Protein AF-A0A6N9UED8-F1 (afdb_monomer_lite)

Organism: Streptomyces halstedii (NCBI:txid1944)

Foldseek 3Di:
DDDPPDCVVVLVVVVVVCVVVVQDAWEDDDALAPLDTHRPVVVVVQLVVLLPVLQKAWDDKDKAADPPPPLPHRPDPHRPRYDGGHDIDIDIDIDHDPVADPVSSVVSSVVSRD

Radius of gyration: 18.41 Å; chains: 1; bounding box: 36×23×70 Å

pLDDT: mean 78.06, std 15.05, range [34.78, 94.38]

Secondary structure (DSSP, 8-state):
------THHHHHHHHHHHHHTT--SEEEESSTTT-EEEEHHHHHHHHHHHHHTTT-EEEEEEEEE-TT---PPPSSPPPTTBPPSS-EEEEEEEE--TTS-HHHHHHHHHHHH-

Sequence (114 aa):
MTTADGPHRADGWTTAVRQKLGLGRLLPLGGPGDGAWIAERAAAAVLRQAAVETGAVLGRLRIARTGEDDARTPVVPGPPSALPPGPLRIEAGFASTARHPLPATAHALRVALL

Structure (mmCIF, N/CA/C/O backbone):
data_AF-A0A6N9UED8-F1
#
_entry.id   AF-A0A6N9UED8-F1
#
loop_
_atom_site.group_PDB
_atom_site.id
_atom_site.type_symbol
_atom_site.label_atom_id
_atom_site.label_alt_id
_atom_site.label_comp_id
_atom_site.label_asym_id
_atom_site.label_entity_id
_atom_site.label_seq_id
_atom_site.pdbx_PDB_ins_code
_atom_site.Cartn_x
_atom_site.Cartn_y
_atom_site.Cartn_z
_atom_site.occupancy
_atom_site.B_iso_or_equiv
_atom_site.auth_seq_id
_atom_site.auth_comp_id
_atom_site.auth_asym_id
_atom_site.auth_atom_id
_atom_site.pdbx_PDB_model_num
ATOM 1 N N . MET A 1 1 ? 8.514 11.576 -48.694 1.00 34.78 1 MET A N 1
ATOM 2 C CA . MET A 1 1 ? 9.164 10.273 -48.418 1.00 34.78 1 MET A CA 1
ATOM 3 C C . MET A 1 1 ? 10.453 10.592 -47.674 1.00 34.78 1 MET A C 1
ATOM 5 O O . MET A 1 1 ? 11.202 11.391 -48.203 1.00 34.78 1 MET A O 1
ATOM 9 N N . THR A 1 2 ? 10.745 10.178 -46.443 1.00 42.47 2 THR A N 1
ATOM 10 C CA . THR A 1 2 ? 10.214 9.114 -45.584 1.00 42.47 2 THR A CA 1
ATOM 11 C C . THR A 1 2 ? 10.412 9.530 -44.117 1.00 42.47 2 THR A C 1
ATOM 13 O O . THR A 1 2 ? 11.297 10.310 -43.783 1.00 42.47 2 THR A O 1
ATOM 16 N N . THR A 1 3 ? 9.502 9.034 -43.292 1.00 48.03 3 THR A N 1
ATOM 17 C CA . THR A 1 3 ? 9.300 9.134 -41.842 1.00 48.03 3 THR A CA 1
ATOM 18 C C . THR A 1 3 ? 10.554 9.183 -40.959 1.00 48.03 3 THR A C 1
ATOM 20 O O . THR A 1 3 ? 11.250 8.184 -40.804 1.00 48.03 3 THR A O 1
ATOM 23 N N . ALA A 1 4 ? 10.730 10.302 -40.251 1.00 44.94 4 ALA A N 1
ATOM 24 C CA . ALA A 1 4 ? 11.404 10.347 -38.952 1.00 44.94 4 ALA A CA 1
ATOM 25 C C . ALA A 1 4 ? 10.337 10.307 -37.839 1.00 44.94 4 ALA A C 1
ATOM 27 O O . ALA A 1 4 ? 10.182 11.245 -37.063 1.00 44.94 4 ALA A O 1
ATOM 28 N N . ASP A 1 5 ? 9.526 9.247 -37.827 1.00 46.69 5 ASP A N 1
ATOM 29 C CA . ASP A 1 5 ? 8.556 8.976 -36.759 1.00 46.69 5 ASP A CA 1
ATOM 30 C C . ASP A 1 5 ? 9.181 7.939 -35.816 1.00 46.69 5 ASP A C 1
ATOM 32 O O . ASP A 1 5 ? 8.928 6.741 -35.895 1.00 46.69 5 ASP A O 1
ATOM 36 N N . GLY A 1 6 ? 10.174 8.402 -35.054 1.00 48.28 6 GLY A N 1
ATOM 37 C CA . GLY A 1 6 ? 11.016 7.573 -34.194 1.00 48.28 6 GLY A CA 1
ATOM 38 C C . GLY A 1 6 ? 10.457 7.392 -32.774 1.00 48.28 6 GLY A C 1
ATOM 39 O O . GLY A 1 6 ? 9.599 8.170 -32.343 1.00 48.28 6 GLY A O 1
ATOM 40 N N . PRO A 1 7 ? 10.992 6.414 -32.012 1.00 52.56 7 PRO A N 1
ATOM 41 C CA . PRO A 1 7 ? 10.513 5.960 -30.692 1.00 52.56 7 PRO A CA 1
ATOM 42 C C . PRO A 1 7 ? 10.256 7.080 -29.669 1.00 52.56 7 PRO A C 1
ATOM 44 O O . PRO A 1 7 ? 9.383 6.957 -28.817 1.00 52.56 7 PRO A O 1
ATOM 47 N N . HIS A 1 8 ? 10.910 8.231 -29.821 1.00 53.53 8 HIS A N 1
ATOM 48 C CA . HIS A 1 8 ? 10.754 9.404 -28.961 1.00 53.53 8 HIS A CA 1
ATOM 49 C C . HIS A 1 8 ? 9.337 10.001 -28.938 1.00 53.53 8 HIS A C 1
ATOM 51 O O . HIS A 1 8 ? 8.932 10.567 -27.920 1.00 53.53 8 HIS A O 1
ATOM 57 N N . ARG A 1 9 ? 8.544 9.862 -30.013 1.00 55.88 9 ARG A N 1
ATOM 58 C CA . ARG A 1 9 ? 7.136 10.303 -30.007 1.00 55.88 9 ARG A CA 1
ATOM 59 C C . ARG A 1 9 ? 6.256 9.338 -29.203 1.00 55.88 9 ARG A C 1
ATOM 61 O O . ARG A 1 9 ? 5.379 9.792 -28.467 1.00 55.88 9 ARG A O 1
ATOM 68 N N . ALA A 1 10 ? 6.525 8.034 -29.287 1.00 59.03 10 ALA A N 1
ATOM 69 C CA . ALA A 1 10 ? 5.851 7.020 -28.478 1.00 59.03 10 ALA A CA 1
ATOM 70 C C . ALA A 1 10 ? 6.211 7.166 -26.988 1.00 59.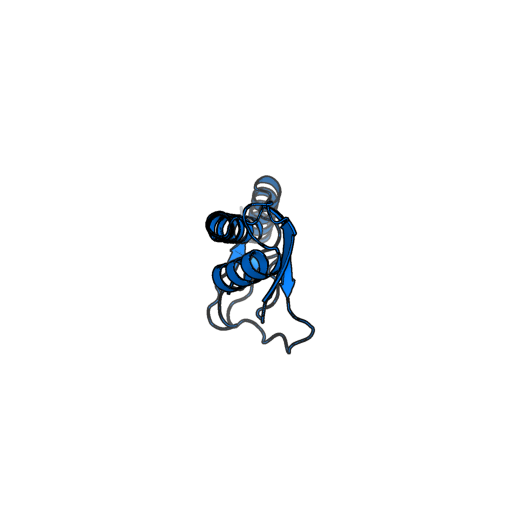03 10 ALA A C 1
ATOM 72 O O . ALA A 1 10 ? 5.319 7.157 -26.140 1.00 59.03 10 ALA A O 1
ATOM 73 N N . ASP A 1 11 ? 7.481 7.413 -26.663 1.00 59.81 11 ASP A N 1
ATOM 74 C CA . ASP A 1 11 ? 7.942 7.651 -25.289 1.00 59.81 11 ASP A CA 1
ATOM 75 C C . ASP A 1 11 ? 7.318 8.924 -24.687 1.00 59.81 11 ASP A C 1
ATOM 77 O O . ASP A 1 11 ? 6.829 8.923 -23.550 1.00 59.81 11 ASP A O 1
ATOM 81 N N . GLY A 1 12 ? 7.252 10.004 -25.475 1.00 59.41 12 GLY A N 1
ATOM 82 C CA . GLY A 1 12 ? 6.601 11.259 -25.093 1.00 59.41 12 GLY A CA 1
ATOM 83 C C . GLY A 1 12 ? 5.090 11.114 -24.883 1.00 59.41 12 GLY A C 1
ATOM 84 O O . GLY A 1 12 ? 4.551 11.613 -23.894 1.00 59.41 12 GLY A O 1
ATOM 85 N N . TRP A 1 13 ? 4.406 10.364 -25.752 1.00 51.78 13 TRP A N 1
ATOM 86 C CA . TRP A 1 13 ? 2.980 10.050 -25.614 1.00 51.78 13 TRP A CA 1
ATOM 87 C C . TRP A 1 13 ? 2.693 9.201 -24.371 1.00 51.78 13 TRP A C 1
ATOM 89 O O . TRP A 1 13 ? 1.808 9.529 -23.580 1.00 51.78 13 TRP A O 1
ATOM 99 N N . THR A 1 14 ? 3.482 8.152 -24.138 1.00 61.38 14 THR A N 1
ATOM 100 C CA . THR A 1 14 ? 3.336 7.270 -22.969 1.00 61.38 14 THR A CA 1
ATOM 101 C C . THR A 1 14 ? 3.596 8.027 -21.663 1.00 61.38 14 THR A C 1
ATOM 103 O O . THR A 1 14 ? 2.939 7.779 -20.649 1.00 61.38 14 THR A O 1
ATOM 106 N N . THR A 1 15 ? 4.512 8.999 -21.684 1.00 62.25 15 THR A N 1
ATOM 107 C CA . THR A 1 15 ? 4.767 9.907 -20.557 1.00 62.25 15 THR A CA 1
ATOM 108 C C . THR A 1 15 ? 3.590 10.856 -20.324 1.00 62.25 15 THR A C 1
ATOM 110 O O . THR A 1 15 ? 3.125 10.987 -19.192 1.00 62.25 15 THR A O 1
ATOM 113 N N . ALA A 1 16 ? 3.043 11.465 -21.379 1.00 59.59 16 ALA A N 1
ATOM 114 C CA . ALA A 1 16 ? 1.911 12.387 -21.282 1.00 59.59 16 ALA A CA 1
ATOM 115 C C . ALA A 1 16 ? 0.617 11.694 -20.818 1.00 59.59 16 ALA A C 1
ATOM 117 O O . ALA A 1 16 ? -0.088 12.213 -19.953 1.00 59.59 16 ALA A O 1
ATOM 118 N N . VAL A 1 17 ? 0.319 10.494 -21.327 1.00 63.44 17 VAL A N 1
ATOM 119 C CA . VAL A 1 17 ? -0.824 9.681 -20.876 1.00 63.44 17 VAL A CA 1
ATOM 120 C C . VAL A 1 17 ? -0.658 9.290 -19.405 1.00 63.44 17 VAL A C 1
ATOM 122 O O . VAL A 1 17 ? -1.603 9.394 -18.630 1.00 63.44 17 VAL A O 1
ATOM 125 N N . ARG A 1 18 ? 0.552 8.933 -18.970 1.00 62.34 18 ARG A N 1
ATOM 126 C CA . ARG A 1 18 ? 0.856 8.596 -17.569 1.00 62.34 18 ARG A CA 1
ATOM 127 C C . ARG A 1 18 ? 0.718 9.782 -16.618 1.00 62.34 18 ARG A C 1
ATOM 129 O O . ARG A 1 18 ? 0.191 9.611 -15.518 1.00 62.34 18 ARG A O 1
ATOM 136 N N . GLN A 1 19 ? 1.146 10.970 -17.050 1.00 61.28 19 GLN A N 1
ATOM 137 C CA . GLN A 1 19 ? 0.915 12.215 -16.316 1.00 61.28 19 GLN A CA 1
ATOM 138 C C . GLN A 1 19 ? -0.585 12.517 -16.213 1.00 61.28 19 GLN A C 1
ATOM 140 O O . GLN A 1 19 ? -1.064 12.822 -15.125 1.00 61.28 19 GLN A O 1
ATOM 145 N N . LYS A 1 20 ? -1.347 12.338 -17.303 1.00 58.72 20 LYS A N 1
ATOM 146 C CA . LYS A 1 20 ? -2.809 12.517 -17.304 1.00 58.72 20 LYS A CA 1
ATOM 147 C C . LYS A 1 20 ? -3.559 11.485 -16.455 1.00 58.72 20 LYS A C 1
ATOM 149 O O . LYS A 1 20 ? -4.585 11.819 -15.876 1.00 58.72 20 LYS A O 1
ATOM 154 N N . LEU A 1 21 ? -3.047 10.260 -16.347 1.00 64.62 21 LEU A N 1
ATOM 155 C CA . LEU A 1 21 ? -3.611 9.200 -15.501 1.00 64.62 21 LEU A CA 1
ATOM 156 C C . LEU A 1 21 ? -3.198 9.322 -14.020 1.00 64.62 21 LEU A C 1
ATOM 158 O O . LEU A 1 21 ? -3.720 8.591 -13.177 1.00 64.62 21 LEU A O 1
ATOM 162 N N . GLY A 1 22 ? -2.257 10.216 -13.689 1.00 68.12 22 GLY A N 1
ATOM 163 C CA . GLY A 1 22 ? -1.792 10.439 -12.317 1.00 68.12 22 GLY A CA 1
ATOM 164 C C . GLY A 1 22 ? -1.149 9.204 -11.675 1.00 68.12 22 GLY A C 1
ATOM 165 O O . GLY A 1 22 ? -1.233 9.035 -10.461 1.00 68.12 22 GLY A O 1
ATOM 166 N N . LEU A 1 23 ? -0.545 8.316 -12.474 1.00 69.31 23 LEU A N 1
ATOM 167 C CA . LEU A 1 23 ? -0.066 6.997 -12.024 1.00 69.31 23 LEU A CA 1
ATOM 168 C C . LEU A 1 23 ? 1.096 7.067 -11.016 1.00 69.31 23 LEU A C 1
ATOM 170 O O . LEU A 1 23 ? 1.327 6.104 -10.283 1.00 69.31 23 LEU A O 1
ATOM 174 N N . GLY A 1 24 ? 1.784 8.210 -10.944 1.00 79.81 24 GLY A N 1
ATOM 175 C CA . GLY A 1 24 ? 2.954 8.409 -10.091 1.00 79.81 24 GLY A CA 1
ATOM 176 C C . GLY A 1 24 ? 4.193 7.689 -10.627 1.00 79.81 24 GLY A C 1
ATOM 177 O O . GLY A 1 24 ? 4.310 7.436 -11.829 1.00 79.81 24 GLY A O 1
ATOM 178 N N . ARG A 1 25 ? 5.132 7.371 -9.728 1.00 84.75 25 ARG A N 1
ATOM 179 C CA . ARG A 1 25 ? 6.313 6.549 -10.043 1.00 84.75 25 ARG A CA 1
ATOM 180 C C . ARG A 1 25 ? 5.921 5.091 -10.270 1.00 84.75 25 ARG A C 1
ATOM 182 O O . ARG A 1 25 ? 4.903 4.627 -9.757 1.00 84.75 25 ARG A O 1
ATOM 189 N N . LEU A 1 26 ? 6.756 4.363 -11.004 1.00 86.88 26 LEU A N 1
ATOM 190 C CA . LEU A 1 26 ? 6.626 2.915 -11.125 1.00 86.88 26 LEU A CA 1
ATOM 191 C C . LEU A 1 26 ? 7.512 2.228 -10.085 1.00 86.88 26 LEU A C 1
ATOM 193 O O . LEU A 1 26 ? 8.687 2.566 -9.941 1.00 86.88 26 LEU A O 1
ATOM 197 N N . LEU A 1 27 ? 6.932 1.279 -9.359 1.00 87.69 27 LEU A N 1
ATOM 198 C CA . LEU A 1 27 ? 7.588 0.498 -8.319 1.00 87.69 27 LEU A CA 1
ATOM 199 C C . LEU A 1 27 ? 7.943 -0.883 -8.881 1.00 87.69 27 LEU A C 1
ATOM 201 O O . LEU A 1 27 ? 7.072 -1.493 -9.507 1.00 87.69 27 LEU A O 1
ATOM 205 N N . PRO A 1 28 ? 9.176 -1.375 -8.685 1.00 86.38 28 PRO A N 1
ATOM 206 C CA . PRO A 1 28 ? 9.545 -2.727 -9.085 1.00 86.38 28 PRO A CA 1
ATOM 207 C C . PRO A 1 28 ? 8.727 -3.750 -8.288 1.00 86.38 28 PRO A C 1
ATOM 209 O O . PRO A 1 28 ? 8.517 -3.588 -7.085 1.00 86.38 28 PRO A O 1
ATOM 212 N N . LEU A 1 29 ? 8.262 -4.792 -8.968 1.00 83.62 29 LEU A N 1
ATOM 213 C CA . LEU A 1 29 ? 7.660 -5.967 -8.354 1.00 83.62 29 LEU A CA 1
ATOM 214 C C . LEU A 1 29 ? 8.643 -7.128 -8.463 1.00 83.62 29 LEU A C 1
ATOM 216 O O . LEU A 1 29 ? 9.090 -7.450 -9.561 1.00 83.62 29 LEU A O 1
ATOM 220 N N . GLY A 1 30 ? 8.948 -7.753 -7.327 1.00 76.62 30 GLY A N 1
ATOM 221 C CA . GLY A 1 30 ? 9.897 -8.860 -7.274 1.00 76.62 30 GLY A CA 1
ATOM 222 C C . GLY A 1 30 ? 11.357 -8.412 -7.368 1.00 76.62 30 GLY A C 1
ATOM 223 O O . GLY A 1 30 ? 11.722 -7.300 -6.974 1.00 76.62 30 GLY A O 1
ATOM 224 N N . GLY A 1 31 ? 12.209 -9.320 -7.831 1.00 72.56 31 GLY A N 1
ATOM 225 C CA . GLY A 1 31 ? 13.642 -9.109 -7.977 1.00 72.56 31 GLY A CA 1
ATOM 226 C C . GLY A 1 31 ? 14.038 -8.437 -9.301 1.00 72.56 31 GLY A C 1
ATOM 227 O O . GLY A 1 31 ? 13.226 -8.274 -10.211 1.00 72.56 31 GLY A O 1
ATOM 228 N N . PRO A 1 32 ? 15.329 -8.092 -9.470 1.00 70.31 32 PRO A N 1
ATOM 229 C CA . PRO A 1 32 ? 15.850 -7.440 -10.681 1.00 70.31 32 PRO A CA 1
ATOM 230 C C . PRO A 1 32 ? 15.651 -8.227 -11.991 1.00 70.31 32 PRO A C 1
ATOM 232 O O . PRO A 1 32 ? 15.753 -7.643 -13.072 1.00 70.31 32 PRO A O 1
ATOM 235 N N . GLY A 1 33 ? 15.417 -9.542 -11.902 1.00 71.50 33 GLY A N 1
ATOM 236 C CA . GLY A 1 33 ? 15.189 -10.429 -13.047 1.00 71.50 33 GLY A CA 1
ATOM 237 C C . GLY A 1 33 ? 13.730 -10.522 -13.501 1.00 71.50 33 GLY A C 1
ATOM 238 O O . GLY A 1 33 ? 13.491 -10.951 -14.624 1.00 71.50 33 GLY A O 1
ATOM 239 N N . ASP A 1 34 ? 12.771 -10.094 -12.673 1.00 79.25 34 ASP A N 1
ATOM 240 C CA . ASP A 1 34 ? 11.341 -10.284 -12.954 1.00 79.25 34 ASP A CA 1
ATOM 241 C C . ASP A 1 34 ? 10.797 -9.264 -13.963 1.00 79.25 34 ASP A C 1
ATOM 243 O O . ASP A 1 34 ? 9.787 -9.513 -14.616 1.00 79.25 34 ASP A O 1
ATOM 247 N N . GLY A 1 35 ? 11.462 -8.109 -14.111 1.00 79.25 35 GLY A N 1
ATOM 248 C CA . GLY A 1 35 ? 11.100 -7.101 -15.114 1.00 79.25 35 GLY A CA 1
ATOM 249 C C . GLY A 1 35 ? 9.648 -6.618 -15.007 1.00 79.25 35 GLY A C 1
ATOM 250 O O . GLY A 1 35 ? 9.033 -6.289 -16.020 1.00 79.25 35 GLY A O 1
ATOM 251 N N . ALA A 1 36 ? 9.084 -6.613 -13.796 1.00 85.06 36 ALA A N 1
ATOM 252 C CA . ALA A 1 36 ? 7.702 -6.238 -13.535 1.00 85.06 36 ALA A CA 1
ATOM 253 C C . ALA A 1 36 ? 7.627 -4.929 -12.740 1.00 85.06 36 ALA A C 1
ATOM 255 O O . ALA A 1 36 ? 8.407 -4.692 -11.816 1.00 85.06 36 ALA A O 1
ATOM 256 N N . TRP A 1 37 ? 6.650 -4.081 -13.076 1.00 86.44 37 TRP A N 1
ATOM 257 C CA . TRP A 1 37 ? 6.409 -2.816 -12.384 1.00 86.44 37 TRP A CA 1
ATOM 258 C C . TRP A 1 37 ? 4.926 -2.580 -12.126 1.00 86.44 37 TRP A C 1
ATOM 260 O O . TRP A 1 37 ? 4.080 -2.862 -12.972 1.00 86.44 37 TRP A O 1
ATOM 270 N N . ILE A 1 38 ? 4.624 -1.970 -10.983 1.00 88.25 38 ILE A N 1
ATOM 271 C CA . ILE A 1 38 ? 3.292 -1.479 -10.631 1.00 88.25 38 ILE A CA 1
ATOM 272 C C . ILE A 1 38 ? 3.310 0.042 -10.494 1.00 88.25 38 ILE A C 1
ATOM 274 O O . ILE A 1 38 ? 4.268 0.631 -9.994 1.00 88.25 38 ILE A O 1
ATOM 278 N N . ALA A 1 39 ? 2.235 0.705 -10.921 1.00 89.56 39 ALA A N 1
ATOM 279 C CA . ALA A 1 39 ? 2.051 2.121 -10.626 1.00 89.56 39 ALA A CA 1
ATOM 280 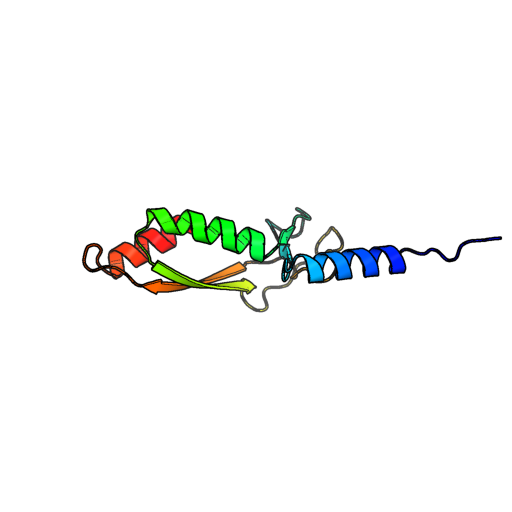C C . ALA A 1 39 ? 1.927 2.334 -9.116 1.00 89.56 39 ALA A C 1
ATOM 282 O O . ALA A 1 39 ? 1.135 1.651 -8.466 1.00 89.56 39 ALA A O 1
ATOM 283 N N . GLU A 1 40 ? 2.640 3.314 -8.557 1.00 88.81 40 GLU A N 1
ATOM 284 C CA . GLU A 1 40 ? 2.551 3.636 -7.129 1.00 88.81 40 GLU A CA 1
ATOM 285 C C . GLU A 1 40 ? 1.098 3.841 -6.694 1.00 88.81 40 GLU A C 1
ATOM 287 O O . GLU A 1 40 ? 0.691 3.361 -5.639 1.00 88.81 40 GLU A O 1
ATOM 292 N N . ARG A 1 41 ? 0.285 4.500 -7.525 1.00 88.19 41 ARG A N 1
ATOM 293 C CA . ARG A 1 41 ? -1.134 4.718 -7.228 1.00 88.19 41 ARG A CA 1
ATOM 294 C C . ARG A 1 41 ? -1.933 3.412 -7.150 1.00 88.19 41 ARG A C 1
ATOM 296 O O . ARG A 1 41 ? -2.823 3.303 -6.311 1.00 88.19 41 ARG A O 1
ATOM 303 N N . ALA A 1 42 ? -1.612 2.431 -7.995 1.00 90.81 42 ALA A N 1
ATOM 304 C CA . ALA A 1 42 ? -2.238 1.111 -7.964 1.00 90.81 42 ALA A CA 1
ATOM 305 C C . ALA A 1 42 ? -1.786 0.314 -6.731 1.00 90.81 42 ALA A C 1
ATOM 307 O O . ALA A 1 42 ? -2.627 -0.224 -6.016 1.00 90.81 42 ALA A O 1
ATOM 308 N N . ALA A 1 43 ? -0.488 0.331 -6.411 1.00 91.81 43 ALA A N 1
ATOM 309 C CA . ALA A 1 43 ? 0.031 -0.265 -5.181 1.00 91.81 43 ALA A CA 1
ATOM 310 C C . ALA A 1 43 ? -0.623 0.358 -3.936 1.00 91.81 43 ALA A C 1
ATOM 312 O O . ALA A 1 43 ? -1.109 -0.350 -3.060 1.00 91.81 43 ALA A O 1
ATOM 313 N N . ALA A 1 44 ? -0.728 1.689 -3.887 1.00 91.19 44 ALA A N 1
ATOM 314 C CA . ALA A 1 44 ? -1.380 2.400 -2.795 1.00 91.19 44 ALA A CA 1
ATOM 315 C C . ALA A 1 44 ? -2.864 2.029 -2.646 1.00 91.19 44 ALA A C 1
ATOM 317 O O . ALA A 1 44 ? -3.356 1.981 -1.521 1.00 91.19 44 ALA A O 1
ATOM 318 N N . ALA A 1 45 ? -3.578 1.765 -3.745 1.00 91.75 45 ALA A N 1
ATOM 319 C CA . ALA A 1 45 ? -4.966 1.312 -3.697 1.00 91.75 45 ALA A CA 1
ATOM 320 C C . ALA A 1 45 ? -5.088 -0.092 -3.081 1.00 91.75 45 ALA A C 1
ATOM 322 O O . ALA A 1 45 ? -5.918 -0.292 -2.198 1.00 91.75 45 ALA A O 1
ATOM 323 N N . VAL A 1 46 ? -4.223 -1.030 -3.483 1.00 93.06 46 VAL A N 1
ATOM 324 C CA . VAL A 1 46 ? -4.192 -2.394 -2.924 1.00 93.06 46 VAL A CA 1
ATOM 325 C C . VAL A 1 46 ? -3.848 -2.371 -1.432 1.00 93.06 46 VAL A C 1
ATOM 327 O O . VAL A 1 46 ? -4.569 -2.958 -0.632 1.00 93.06 46 VAL A O 1
ATOM 330 N N . LEU A 1 47 ? -2.810 -1.627 -1.034 1.00 92.50 47 LEU A N 1
ATOM 331 C CA . LEU A 1 47 ? -2.404 -1.508 0.373 1.00 92.50 47 LEU A CA 1
ATOM 332 C C . LEU A 1 47 ? -3.481 -0.839 1.236 1.00 92.50 47 LEU A C 1
ATOM 334 O O . LEU A 1 47 ? -3.717 -1.246 2.372 1.00 92.50 47 LEU A O 1
ATOM 338 N N . ARG A 1 48 ? -4.163 0.183 0.704 1.00 92.44 48 ARG A N 1
ATOM 339 C CA . ARG A 1 48 ? -5.304 0.802 1.391 1.00 92.44 48 ARG A CA 1
ATOM 340 C C . ARG A 1 48 ? -6.431 -0.188 1.603 1.00 92.44 48 ARG A C 1
ATOM 342 O O . ARG A 1 48 ? -7.020 -0.164 2.675 1.00 92.44 48 ARG A O 1
ATOM 349 N N . GLN A 1 49 ? -6.700 -1.040 0.619 1.00 92.44 49 GLN A N 1
ATOM 350 C CA . GLN A 1 49 ? -7.755 -2.029 0.751 1.00 92.44 49 GLN A CA 1
ATOM 351 C C . GLN A 1 49 ? -7.402 -3.120 1.764 1.00 92.44 49 GLN A C 1
ATOM 353 O O . GLN A 1 49 ? -8.233 -3.460 2.597 1.00 92.44 49 GLN A O 1
ATOM 358 N N . ALA A 1 50 ? -6.155 -3.597 1.771 1.00 92.56 50 ALA A N 1
ATOM 359 C CA . ALA A 1 50 ? -5.682 -4.536 2.789 1.00 92.56 50 ALA A CA 1
ATOM 360 C C . ALA A 1 50 ? -5.797 -3.963 4.217 1.00 92.56 50 ALA A C 1
ATOM 362 O O . ALA A 1 50 ? -6.099 -4.684 5.164 1.00 92.56 50 ALA A O 1
ATOM 363 N N . ALA A 1 51 ? -5.611 -2.648 4.377 1.00 91.69 51 ALA A N 1
ATOM 364 C CA . ALA A 1 51 ? -5.717 -1.985 5.672 1.00 91.69 51 ALA A CA 1
ATOM 365 C C . ALA A 1 51 ? -7.156 -1.878 6.216 1.00 91.69 51 ALA A C 1
ATOM 367 O O . ALA A 1 51 ? -7.311 -1.690 7.424 1.00 91.69 51 ALA A O 1
ATOM 368 N N . VAL A 1 52 ? -8.199 -1.994 5.383 1.00 90.69 52 VAL A N 1
ATOM 369 C CA . VAL A 1 52 ? -9.603 -1.821 5.816 1.00 90.69 52 VAL A CA 1
ATOM 370 C C . VAL A 1 52 ? -9.984 -2.826 6.906 1.00 90.69 52 VAL A C 1
ATOM 372 O O . VAL A 1 52 ? -10.556 -2.440 7.925 1.00 90.69 52 VAL A O 1
ATOM 375 N N . GLU A 1 53 ? -9.565 -4.081 6.754 1.00 86.00 53 GLU A N 1
ATOM 376 C CA . GLU A 1 53 ? -9.899 -5.177 7.677 1.00 86.00 53 GLU A CA 1
ATOM 377 C C . GLU A 1 53 ? -9.188 -5.074 9.040 1.00 86.00 53 GLU A C 1
ATOM 379 O O . GLU A 1 53 ? -9.488 -5.808 9.977 1.00 86.00 53 GLU A O 1
ATOM 384 N N . THR A 1 54 ? -8.244 -4.140 9.184 1.00 89.25 54 THR A N 1
ATOM 385 C CA . THR A 1 54 ? -7.442 -3.969 10.409 1.00 89.25 54 THR A CA 1
ATOM 386 C C . THR A 1 54 ? -8.098 -3.039 11.431 1.00 89.25 54 THR A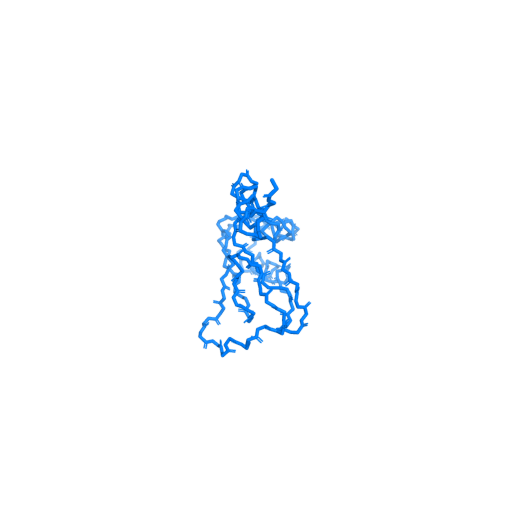 C 1
ATOM 388 O O . THR A 1 54 ? -7.606 -2.903 12.552 1.00 89.25 54 THR A O 1
ATOM 391 N N . GLY A 1 55 ? -9.175 -2.343 11.046 1.00 86.06 55 GLY A N 1
ATOM 392 C CA . GLY A 1 55 ? -9.812 -1.305 11.863 1.00 86.06 55 GLY A CA 1
ATOM 393 C C . GLY A 1 55 ? -8.999 -0.005 11.981 1.00 86.06 55 GLY A C 1
ATOM 394 O O . GLY A 1 55 ? -9.393 0.901 12.724 1.00 86.06 55 GLY A O 1
ATOM 395 N N . ALA A 1 56 ? -7.876 0.104 11.262 1.00 91.62 56 ALA A N 1
ATOM 396 C CA . ALA A 1 56 ? -7.050 1.301 11.200 1.00 91.62 56 ALA A CA 1
ATOM 397 C C . ALA A 1 56 ? -7.644 2.342 10.241 1.00 91.62 56 ALA A C 1
ATOM 399 O O . ALA A 1 56 ? -8.006 2.041 9.104 1.00 91.62 56 ALA A O 1
ATOM 400 N N . VAL A 1 57 ? -7.651 3.610 10.654 1.00 91.12 57 VAL A N 1
ATOM 401 C CA . VAL A 1 57 ? -7.937 4.725 9.743 1.00 91.12 57 VAL A CA 1
ATOM 402 C C . VAL A 1 57 ? -6.627 5.137 9.080 1.00 91.12 57 VAL A C 1
ATOM 404 O O . VAL A 1 57 ? -5.802 5.816 9.695 1.00 91.12 57 VAL A O 1
ATOM 407 N N . LEU A 1 58 ? -6.410 4.693 7.838 1.00 91.62 58 LEU A N 1
ATOM 408 C CA . LEU A 1 58 ? -5.160 4.934 7.118 1.00 91.62 58 LEU A CA 1
ATOM 409 C C . LEU A 1 58 ? -5.075 6.374 6.592 1.00 91.62 58 LEU A C 1
ATOM 411 O O . LEU A 1 58 ? -5.875 6.807 5.763 1.00 91.62 58 LEU A O 1
ATOM 415 N N . GLY A 1 59 ? -4.048 7.099 7.019 1.00 90.75 59 GLY A N 1
ATOM 416 C CA . GLY A 1 59 ? -3.737 8.448 6.564 1.00 90.75 59 GLY A CA 1
ATOM 417 C C . GLY A 1 59 ? -2.803 8.460 5.352 1.00 90.75 59 GLY A C 1
ATOM 418 O O . GLY A 1 59 ? -3.054 7.847 4.303 1.00 90.75 59 GLY A O 1
ATOM 419 N N . ARG A 1 60 ? -1.706 9.216 5.480 1.00 91.50 60 ARG A N 1
ATOM 420 C CA . ARG A 1 60 ? -0.663 9.305 4.453 1.00 91.50 60 ARG A CA 1
ATOM 421 C C . ARG A 1 60 ? 0.030 7.948 4.301 1.00 91.50 60 ARG A C 1
ATOM 423 O O . ARG A 1 60 ? 0.493 7.389 5.287 1.00 91.50 60 ARG A O 1
ATOM 430 N N . LEU A 1 61 ? 0.148 7.492 3.057 1.00 91.69 61 LEU A N 1
ATOM 431 C CA . LEU A 1 61 ? 0.881 6.292 2.662 1.00 91.69 61 LEU A CA 1
ATOM 432 C C . LEU A 1 61 ? 2.011 6.705 1.715 1.00 91.69 61 LEU A C 1
ATOM 434 O O . LEU A 1 61 ? 1.780 7.507 0.808 1.00 91.69 61 LEU A O 1
ATOM 438 N N . ARG A 1 62 ? 3.219 6.195 1.937 1.00 89.56 62 ARG A N 1
ATOM 439 C CA . ARG A 1 62 ? 4.399 6.421 1.096 1.00 89.56 62 ARG A CA 1
ATOM 440 C C . ARG A 1 62 ? 5.108 5.099 0.848 1.00 89.56 62 ARG A C 1
ATOM 442 O O . ARG A 1 62 ? 5.251 4.306 1.772 1.00 89.56 62 ARG A O 1
ATOM 449 N N . ILE A 1 63 ? 5.567 4.894 -0.383 1.00 89.81 63 ILE A N 1
ATOM 450 C CA . ILE A 1 63 ? 6.323 3.700 -0.770 1.00 89.81 63 ILE A CA 1
ATOM 451 C C . ILE A 1 63 ? 7.661 4.140 -1.357 1.00 89.81 63 ILE A C 1
ATOM 453 O O . ILE A 1 63 ? 7.706 4.689 -2.454 1.00 89.81 63 ILE A O 1
ATOM 457 N N . ALA A 1 64 ? 8.745 3.930 -0.623 1.00 85.25 64 ALA A N 1
ATOM 458 C CA . ALA A 1 64 ? 10.090 4.344 -1.019 1.00 85.25 64 ALA A CA 1
ATOM 459 C C . ALA A 1 64 ? 11.024 3.137 -1.101 1.00 85.25 64 ALA A C 1
ATOM 461 O O . ALA A 1 64 ? 10.730 2.092 -0.539 1.00 85.25 64 ALA A O 1
ATOM 462 N N . ARG A 1 65 ? 12.164 3.268 -1.776 1.00 84.38 65 ARG A N 1
ATOM 463 C CA . ARG A 1 65 ? 13.212 2.244 -1.728 1.00 84.38 65 ARG A CA 1
ATOM 464 C C . ARG A 1 65 ? 13.940 2.303 -0.382 1.00 84.38 65 ARG A C 1
ATOM 466 O O . ARG A 1 65 ? 14.197 3.394 0.130 1.00 84.38 65 ARG A O 1
ATOM 473 N N . THR A 1 66 ? 14.284 1.150 0.178 1.00 80.19 66 THR A N 1
ATOM 474 C CA . THR A 1 66 ? 15.111 1.062 1.383 1.00 80.19 66 THR A CA 1
ATOM 475 C C . THR A 1 66 ? 16.570 1.314 1.012 1.00 80.19 66 THR A C 1
ATOM 477 O O . THR A 1 66 ? 17.230 0.435 0.477 1.00 80.19 66 THR A O 1
ATOM 480 N N . GLY A 1 67 ? 17.066 2.519 1.307 1.00 67.38 67 GLY A N 1
ATOM 481 C CA . GLY A 1 67 ? 18.495 2.839 1.302 1.00 67.38 67 GLY A CA 1
ATOM 482 C C . GLY A 1 67 ? 19.243 2.643 -0.022 1.00 67.38 67 GLY A C 1
ATOM 483 O O . GLY A 1 67 ? 18.665 2.482 -1.099 1.00 67.38 67 GLY A O 1
ATOM 484 N N . GLU A 1 68 ? 20.563 2.729 0.094 1.00 55.94 68 GLU A N 1
ATOM 485 C CA . GLU A 1 68 ? 21.565 2.619 -0.970 1.00 55.94 68 GLU A CA 1
ATOM 486 C C . GLU A 1 68 ? 21.965 1.158 -1.226 1.00 55.94 68 GLU A C 1
ATOM 488 O O . GLU A 1 68 ? 23.102 0.883 -1.587 1.00 55.94 68 GLU A O 1
ATOM 493 N N . ASP A 1 69 ? 21.047 0.210 -0.996 1.00 57.78 69 ASP A N 1
ATOM 494 C CA . ASP A 1 69 ? 21.322 -1.191 -1.309 1.00 57.78 69 ASP A CA 1
ATOM 495 C C . ASP A 1 69 ? 21.626 -1.311 -2.804 1.00 57.78 69 ASP A C 1
ATOM 497 O O . ASP A 1 69 ? 20.977 -0.649 -3.633 1.00 57.78 69 ASP A O 1
ATOM 501 N N . ASP A 1 70 ? 22.669 -2.086 -3.092 1.00 54.50 70 ASP A N 1
ATOM 502 C CA . ASP A 1 70 ? 23.390 -2.127 -4.358 1.00 54.50 70 ASP A CA 1
ATOM 503 C C . ASP A 1 70 ? 22.374 -2.410 -5.464 1.00 54.50 70 ASP A C 1
ATOM 505 O O . ASP A 1 70 ? 21.858 -3.525 -5.595 1.00 54.50 70 ASP A O 1
ATOM 509 N N . ALA A 1 71 ? 21.966 -1.345 -6.161 1.00 56.38 71 ALA A N 1
ATOM 510 C CA . ALA A 1 71 ? 20.814 -1.346 -7.048 1.00 56.38 71 ALA A CA 1
ATOM 511 C C . ALA A 1 71 ? 21.152 -2.249 -8.225 1.00 56.38 71 ALA A C 1
ATOM 513 O O . ALA A 1 71 ? 21.713 -1.796 -9.221 1.00 56.38 71 ALA A O 1
ATOM 514 N N . ARG A 1 72 ? 20.892 -3.549 -8.085 1.00 59.25 72 ARG A N 1
ATOM 515 C CA . ARG A 1 72 ? 21.314 -4.515 -9.083 1.00 59.25 72 ARG A CA 1
ATOM 516 C C . ARG A 1 72 ? 20.630 -4.136 -10.384 1.00 59.25 72 ARG A C 1
ATOM 518 O O . ARG A 1 72 ? 19.400 -4.060 -10.441 1.00 59.25 72 ARG A O 1
ATOM 525 N N . THR A 1 73 ? 21.452 -3.840 -11.391 1.00 60.19 73 THR A N 1
ATOM 526 C CA . THR A 1 73 ? 20.987 -3.375 -12.693 1.00 60.19 73 THR A CA 1
ATOM 527 C C . THR A 1 73 ? 19.901 -4.328 -13.183 1.00 60.19 73 THR A C 1
ATOM 529 O O . THR A 1 73 ? 20.164 -5.532 -13.273 1.00 60.19 73 THR A O 1
ATOM 532 N N . PRO A 1 74 ? 18.677 -3.835 -13.435 1.00 62.84 74 PRO A N 1
ATOM 533 C CA . PRO A 1 74 ? 17.608 -4.693 -13.911 1.00 62.84 74 PRO A CA 1
ATOM 534 C C . PRO A 1 74 ? 18.022 -5.341 -15.232 1.00 62.84 74 PRO A C 1
ATOM 536 O O . PRO A 1 74 ? 18.601 -4.684 -16.097 1.00 62.84 74 PRO A O 1
ATOM 539 N N . VAL A 1 75 ? 17.711 -6.630 -15.387 1.00 64.44 75 VAL A N 1
ATOM 540 C CA . VAL A 1 75 ? 18.007 -7.385 -16.621 1.00 64.44 75 VAL A CA 1
ATOM 541 C C . VAL A 1 75 ? 17.174 -6.849 -17.791 1.00 64.44 75 VAL A C 1
ATOM 543 O O . VAL A 1 75 ? 17.603 -6.885 -18.942 1.00 64.44 75 VAL A O 1
ATOM 546 N N . VAL A 1 76 ? 15.996 -6.299 -17.484 1.00 69.81 76 VAL A N 1
ATOM 547 C CA . VAL A 1 76 ? 15.105 -5.631 -18.433 1.00 69.81 76 VAL A CA 1
ATOM 548 C C . VAL A 1 76 ? 15.219 -4.115 -18.246 1.00 69.81 76 VAL A C 1
ATOM 550 O O . VAL A 1 76 ? 15.042 -3.642 -17.121 1.00 69.81 76 VAL A O 1
ATOM 553 N N . PRO A 1 77 ? 15.473 -3.320 -19.303 1.00 68.88 77 PRO A N 1
ATOM 554 C CA . PRO A 1 77 ? 15.502 -1.867 -19.181 1.00 68.88 77 PRO A CA 1
ATOM 555 C C . PRO A 1 77 ? 14.175 -1.362 -18.607 1.00 68.88 77 PRO A C 1
ATOM 557 O O . PRO A 1 77 ? 13.098 -1.640 -19.136 1.00 68.88 77 PRO A O 1
ATOM 560 N N . GLY A 1 78 ? 14.265 -0.645 -17.487 1.00 69.38 78 GLY A N 1
ATOM 561 C CA . GLY A 1 78 ? 13.089 -0.143 -16.796 1.00 69.38 78 GLY A CA 1
ATOM 562 C C . GLY A 1 78 ? 12.349 0.907 -17.628 1.00 69.38 78 GLY A C 1
ATOM 563 O O . GLY A 1 78 ? 12.989 1.712 -18.310 1.00 69.38 78 GLY A O 1
ATOM 564 N N . PRO A 1 79 ? 11.007 0.948 -17.562 1.00 70.56 79 PRO A N 1
ATOM 565 C CA . PRO A 1 79 ? 10.240 2.016 -18.179 1.00 70.56 79 PRO A CA 1
ATOM 566 C C . PRO A 1 79 ? 10.667 3.382 -17.615 1.00 70.56 79 PRO A C 1
ATOM 568 O O . PRO A 1 79 ? 11.109 3.471 -16.463 1.00 70.56 79 PRO A O 1
ATOM 571 N N . PRO A 1 80 ? 10.488 4.473 -18.382 1.00 69.69 80 PRO A N 1
ATOM 572 C CA . PRO A 1 80 ? 10.781 5.813 -17.890 1.00 69.69 80 PRO A CA 1
ATOM 573 C C . PRO A 1 80 ? 10.020 6.060 -16.579 1.00 69.69 80 PRO A C 1
ATOM 575 O O . PRO A 1 80 ? 8.848 5.693 -16.466 1.00 69.69 80 PRO A O 1
ATOM 578 N N . SER A 1 81 ? 10.712 6.653 -15.596 1.00 70.50 81 SER A N 1
ATOM 579 C CA . SER A 1 81 ? 10.267 6.883 -14.207 1.00 70.50 81 SER A CA 1
ATOM 580 C C . SER A 1 81 ? 10.135 5.649 -13.295 1.00 70.50 81 SER A C 1
ATOM 582 O O . SER A 1 81 ? 9.487 5.744 -12.245 1.00 70.50 81 SER A O 1
ATOM 584 N N . ALA A 1 82 ? 10.692 4.495 -13.671 1.00 78.06 82 ALA A N 1
ATOM 585 C CA . ALA A 1 82 ? 10.811 3.358 -12.762 1.00 78.06 82 ALA A CA 1
ATOM 586 C C . ALA A 1 82 ? 11.831 3.633 -11.656 1.00 78.06 82 ALA A C 1
ATOM 588 O O . ALA A 1 82 ? 12.929 4.126 -11.917 1.00 78.06 82 ALA A O 1
ATOM 589 N N . LEU A 1 83 ? 11.476 3.283 -10.419 1.00 78.12 83 LEU A N 1
ATOM 590 C CA . LEU A 1 83 ? 12.484 3.132 -9.379 1.00 78.12 83 LEU A CA 1
ATOM 591 C C . LEU A 1 83 ? 13.395 1.942 -9.723 1.00 78.12 83 LEU A C 1
ATOM 593 O O . LEU A 1 83 ? 12.896 0.930 -10.230 1.00 78.12 83 LEU A O 1
ATOM 597 N N . PRO A 1 84 ? 14.705 2.033 -9.422 1.00 76.25 84 PRO A N 1
ATOM 598 C CA . PRO A 1 84 ? 15.598 0.888 -9.516 1.00 76.25 84 PRO A CA 1
ATOM 599 C C . PRO A 1 84 ? 15.058 -0.294 -8.696 1.00 76.25 84 PRO A C 1
ATOM 601 O O . PRO A 1 84 ? 14.509 -0.060 -7.610 1.00 76.25 84 PRO A O 1
ATOM 604 N N . PRO A 1 85 ? 15.222 -1.541 -9.174 1.00 78.00 85 PRO A N 1
ATOM 605 C CA . PRO A 1 85 ? 14.899 -2.729 -8.396 1.00 78.00 85 PRO A CA 1
ATOM 606 C C . PRO A 1 85 ? 15.594 -2.709 -7.038 1.00 78.00 85 PRO A C 1
ATOM 608 O O . PRO A 1 85 ? 16.736 -2.262 -6.914 1.00 78.00 85 PRO A O 1
ATOM 611 N N . GLY A 1 86 ? 14.900 -3.209 -6.025 1.00 78.06 86 GLY A N 1
ATOM 612 C CA . GLY A 1 86 ? 15.432 -3.322 -4.677 1.00 78.06 86 GLY A CA 1
ATOM 613 C C . GLY A 1 86 ? 14.327 -3.343 -3.627 1.00 78.06 86 GLY A C 1
ATOM 614 O O . GLY A 1 86 ? 13.153 -3.142 -3.958 1.00 78.06 86 GLY A O 1
ATOM 615 N N . PRO A 1 87 ? 14.689 -3.572 -2.357 1.00 82.56 87 PRO A N 1
ATOM 616 C CA . PRO A 1 87 ? 13.726 -3.630 -1.269 1.00 82.56 87 PRO A CA 1
ATOM 617 C C . PRO A 1 87 ? 12.929 -2.325 -1.153 1.00 82.56 87 PRO A C 1
ATOM 619 O O . PRO A 1 87 ? 13.489 -1.224 -1.192 1.00 82.56 87 PRO A O 1
ATOM 622 N N . LEU A 1 88 ? 11.612 -2.446 -0.981 1.00 87.94 88 LEU A N 1
ATOM 623 C CA . LEU A 1 88 ? 10.713 -1.314 -0.769 1.00 87.94 88 LEU A CA 1
ATOM 624 C C . LEU A 1 88 ? 10.343 -1.190 0.712 1.00 87.94 88 LEU A C 1
ATOM 626 O O . LEU A 1 88 ? 10.152 -2.175 1.419 1.00 87.94 88 LEU A O 1
ATOM 630 N N . ARG A 1 89 ? 10.204 0.052 1.167 1.00 88.94 89 ARG A N 1
ATOM 631 C CA . ARG A 1 89 ? 9.714 0.457 2.478 1.00 88.94 89 ARG A CA 1
ATOM 632 C C . ARG A 1 89 ? 8.351 1.110 2.328 1.00 88.94 89 ARG A C 1
ATOM 634 O O . ARG A 1 89 ? 8.192 2.088 1.594 1.00 88.94 89 ARG A O 1
ATOM 641 N N . ILE A 1 90 ? 7.392 0.597 3.089 1.00 91.31 90 ILE A N 1
ATOM 642 C CA . ILE A 1 90 ? 6.060 1.175 3.233 1.00 91.31 90 ILE A CA 1
ATOM 643 C C . ILE A 1 90 ? 6.043 2.021 4.508 1.00 91.31 90 ILE A C 1
ATOM 645 O O . ILE A 1 90 ? 6.332 1.534 5.598 1.00 91.31 90 ILE A O 1
ATOM 649 N N . GLU A 1 91 ? 5.690 3.296 4.379 1.00 91.81 91 GLU A N 1
ATOM 650 C CA . GLU A 1 91 ? 5.416 4.179 5.509 1.00 91.81 91 GLU A CA 1
ATOM 651 C C . GLU A 1 91 ? 3.946 4.573 5.496 1.00 91.81 91 GLU A C 1
ATOM 653 O O . GLU A 1 91 ? 3.467 5.197 4.545 1.00 91.81 91 GLU A O 1
ATOM 658 N N . ALA A 1 92 ? 3.234 4.237 6.566 1.00 91.88 92 ALA A N 1
ATOM 659 C CA . ALA A 1 92 ? 1.826 4.552 6.720 1.00 91.88 92 ALA A CA 1
ATOM 660 C C . ALA A 1 92 ? 1.579 5.273 8.047 1.00 91.88 92 ALA A C 1
ATOM 662 O O . ALA A 1 92 ? 1.885 4.753 9.119 1.00 91.88 92 ALA A O 1
ATOM 663 N N . GLY A 1 93 ? 0.993 6.466 7.975 1.00 93.31 93 GLY A N 1
ATOM 664 C CA . GLY A 1 93 ? 0.335 7.070 9.129 1.00 93.31 93 GLY A CA 1
ATOM 665 C C . GLY A 1 93 ? -1.040 6.437 9.312 1.00 93.31 93 GLY A C 1
ATOM 666 O O . GLY A 1 93 ? -1.754 6.243 8.328 1.00 93.31 93 GLY A O 1
ATOM 667 N N . PHE A 1 94 ? -1.429 6.138 10.547 1.00 94.38 94 PHE A N 1
ATOM 668 C CA . PHE A 1 94 ? -2.755 5.609 10.852 1.00 94.38 94 PHE A CA 1
ATOM 669 C C . PHE A 1 94 ? -3.254 6.112 12.209 1.00 94.38 94 PHE A C 1
ATOM 671 O O . PHE A 1 94 ? -2.463 6.539 13.050 1.00 94.38 94 PHE A O 1
ATOM 678 N N . ALA A 1 95 ? -4.565 6.043 12.413 1.00 92.56 95 ALA A N 1
ATOM 679 C CA . ALA A 1 95 ? -5.203 6.241 13.708 1.00 92.56 95 ALA A CA 1
ATOM 680 C C . ALA A 1 95 ? -5.974 4.978 14.117 1.00 92.56 95 ALA A C 1
ATOM 682 O O . ALA A 1 95 ? -6.483 4.254 13.257 1.00 92.56 95 ALA A O 1
ATOM 683 N N . SER A 1 96 ? -6.069 4.721 15.424 1.00 91.62 96 SER A N 1
ATOM 684 C CA . SER A 1 96 ? -6.933 3.675 15.982 1.00 91.62 96 SER A CA 1
ATOM 685 C C . SER A 1 96 ? -8.214 4.278 16.558 1.00 91.62 96 SER A C 1
ATOM 687 O O . SER A 1 96 ? -8.252 5.439 16.965 1.00 91.62 96 SER A O 1
ATOM 689 N N . THR A 1 97 ? -9.277 3.480 16.599 1.00 85.38 97 THR A N 1
ATOM 690 C CA . THR A 1 97 ? -10.556 3.864 17.215 1.00 85.38 97 THR A CA 1
ATOM 691 C C . THR A 1 97 ? -10.615 3.396 18.669 1.00 85.38 97 THR A C 1
ATOM 693 O O . THR A 1 97 ? -9.890 2.487 19.055 1.00 85.38 97 THR A O 1
ATOM 696 N N . ALA A 1 98 ? -11.522 3.945 19.484 1.00 82.94 98 ALA A N 1
ATOM 697 C CA . ALA A 1 98 ? -11.686 3.523 20.885 1.00 82.94 98 ALA A CA 1
ATOM 698 C C . ALA A 1 98 ? -12.048 2.029 21.053 1.00 82.94 98 ALA A C 1
ATOM 700 O O . ALA A 1 98 ? -11.852 1.465 22.124 1.00 82.94 98 ALA A O 1
ATOM 701 N N . ARG A 1 99 ? -12.559 1.381 19.996 1.00 84.00 99 ARG A N 1
ATOM 702 C CA . ARG A 1 99 ? -12.883 -0.054 19.981 1.00 84.00 99 ARG A CA 1
ATOM 703 C C . ARG A 1 99 ? -11.653 -0.952 19.812 1.00 84.00 99 ARG A C 1
ATOM 705 O O . ARG A 1 99 ? -11.733 -2.129 20.137 1.00 84.00 99 A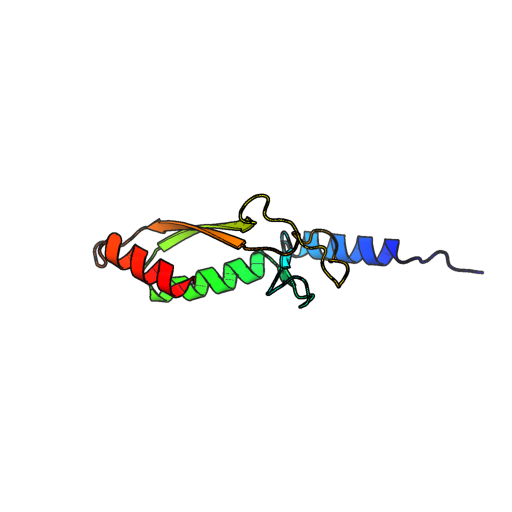RG A O 1
ATOM 712 N N . HIS A 1 100 ? -10.538 -0.411 19.316 1.00 83.38 100 HIS A N 1
ATOM 713 C CA . HIS A 1 100 ? -9.329 -1.171 19.006 1.00 83.38 100 HIS A CA 1
ATOM 714 C C . HIS A 1 100 ? -8.102 -0.486 19.625 1.00 83.38 100 HIS A C 1
ATOM 716 O O . HIS A 1 100 ? -7.745 0.623 19.219 1.00 83.38 100 HIS A O 1
ATOM 722 N N . PRO A 1 101 ? -7.410 -1.124 20.586 1.00 89.88 101 PRO A N 1
ATOM 723 C CA . PRO A 1 101 ? -6.187 -0.571 21.155 1.00 89.88 101 PRO A CA 1
ATOM 724 C C . PRO A 1 101 ? -5.149 -0.260 20.069 1.00 89.88 101 PRO A C 1
ATOM 726 O O . PRO A 1 101 ? -4.969 -1.040 19.126 1.00 89.88 101 PRO A O 1
ATOM 729 N N . LEU A 1 102 ? -4.430 0.857 20.219 1.00 91.81 102 LEU A N 1
ATOM 730 C CA . LEU A 1 102 ? -3.414 1.286 19.253 1.00 91.81 102 LEU A CA 1
ATOM 731 C C . LEU A 1 102 ? -2.360 0.194 18.972 1.00 91.81 1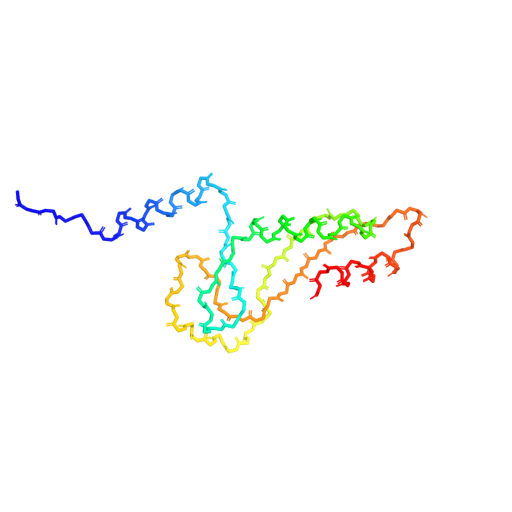02 LEU A C 1
ATOM 733 O O . LEU A 1 102 ? -2.101 -0.050 17.795 1.00 91.81 102 LEU A O 1
ATOM 737 N N . PRO A 1 103 ? -1.796 -0.523 19.972 1.00 92.38 103 PRO A N 1
ATOM 738 C CA . PRO A 1 103 ? -0.809 -1.574 19.704 1.00 92.38 103 PRO A CA 1
ATOM 739 C C . PRO A 1 103 ? -1.374 -2.755 18.906 1.00 92.38 103 PRO A C 1
ATOM 741 O O . PRO A 1 103 ? -0.706 -3.253 18.003 1.00 92.38 103 PRO A O 1
ATOM 744 N N . ALA A 1 104 ? -2.614 -3.170 19.193 1.00 92.75 104 ALA A N 1
ATOM 745 C CA . ALA A 1 104 ? -3.283 -4.257 18.476 1.00 92.75 104 ALA A CA 1
ATOM 746 C C . ALA A 1 104 ? -3.575 -3.863 17.020 1.00 92.75 104 ALA A C 1
ATOM 748 O O . ALA A 1 104 ? -3.252 -4.611 16.100 1.00 92.75 104 ALA A O 1
ATOM 749 N N . THR A 1 105 ? -4.078 -2.643 16.809 1.00 93.94 105 THR A N 1
ATOM 750 C CA . THR A 1 105 ? -4.302 -2.067 15.472 1.00 93.94 105 THR A CA 1
ATOM 751 C C . THR A 1 105 ? -2.988 -1.972 14.691 1.00 93.94 105 THR A C 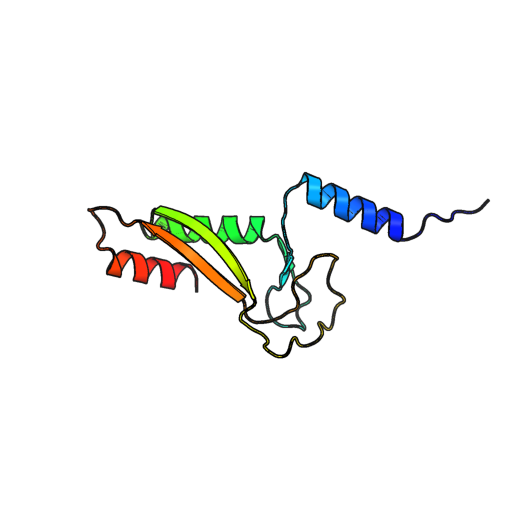1
ATOM 753 O O . THR A 1 105 ? -2.915 -2.358 13.529 1.00 93.94 105 THR A O 1
ATOM 756 N N . ALA A 1 106 ? -1.913 -1.512 15.342 1.00 93.25 106 ALA A N 1
ATOM 757 C CA . ALA A 1 106 ? -0.588 -1.409 14.737 1.00 93.25 106 ALA A CA 1
ATOM 758 C C . ALA A 1 106 ? -0.008 -2.776 14.347 1.00 93.25 106 ALA A C 1
ATOM 760 O O . ALA A 1 106 ? 0.748 -2.871 13.381 1.00 93.25 106 ALA A O 1
ATOM 761 N N . HIS A 1 107 ? -0.295 -3.821 15.124 1.00 94.06 107 HIS A N 1
ATOM 762 C CA . HIS A 1 107 ? 0.131 -5.181 14.817 1.00 94.06 107 HIS A CA 1
ATOM 763 C C . HIS A 1 107 ? -0.655 -5.747 13.631 1.00 94.06 107 HIS A C 1
ATOM 765 O O . HIS A 1 107 ? -0.037 -6.172 12.658 1.00 94.06 107 HIS A O 1
ATOM 771 N N . ALA A 1 108 ? -1.988 -5.655 13.658 1.00 93.06 108 ALA A N 1
ATOM 772 C CA . ALA A 1 108 ? -2.847 -6.088 12.556 1.00 93.06 108 ALA A CA 1
ATOM 773 C C . ALA A 1 108 ? -2.488 -5.381 11.239 1.00 93.06 108 ALA A C 1
ATOM 775 O O . ALA A 1 108 ? -2.359 -6.028 10.204 1.00 93.06 108 ALA A O 1
ATOM 776 N N . LEU A 1 109 ? -2.228 -4.069 11.289 1.00 93.62 109 LEU A N 1
ATOM 777 C CA . LEU A 1 109 ? -1.795 -3.300 10.124 1.00 93.62 109 LEU A CA 1
ATOM 778 C C . LEU A 1 109 ? -0.437 -3.753 9.581 1.00 93.62 109 LEU A C 1
ATOM 780 O O . LEU A 1 109 ? -0.258 -3.790 8.370 1.00 93.62 109 LEU A O 1
ATOM 784 N N . ARG A 1 110 ? 0.521 -4.117 10.441 1.00 92.62 110 ARG A N 1
ATOM 785 C CA . ARG A 1 110 ? 1.802 -4.668 9.970 1.00 92.62 110 ARG A CA 1
ATOM 786 C C . ARG A 1 110 ? 1.622 -6.018 9.287 1.00 92.62 110 ARG A C 1
ATOM 788 O O . ARG A 1 110 ? 2.230 -6.226 8.250 1.00 92.62 110 ARG A O 1
ATOM 795 N N . VAL A 1 111 ? 0.791 -6.896 9.847 1.00 93.94 111 VAL A N 1
ATOM 796 C CA . VAL A 1 111 ? 0.510 -8.221 9.271 1.00 93.94 111 VAL A CA 1
ATOM 797 C C . VAL A 1 111 ? -0.220 -8.107 7.932 1.00 93.94 111 VAL A C 1
ATOM 799 O O . VAL A 1 111 ? 0.055 -8.878 7.029 1.00 93.94 111 VAL A O 1
ATOM 802 N N . ALA A 1 112 ? -1.123 -7.138 7.775 1.00 91.94 112 ALA A N 1
ATOM 803 C CA . ALA A 1 112 ? -1.866 -6.956 6.528 1.00 91.94 112 ALA A CA 1
ATOM 804 C C . ALA A 1 112 ? -1.033 -6.358 5.375 1.00 91.94 112 ALA A C 1
ATOM 806 O O . ALA A 1 112 ? -1.460 -6.420 4.224 1.00 91.94 112 ALA A O 1
ATOM 807 N N . LEU A 1 113 ? 0.108 -5.724 5.669 1.00 88.81 113 LEU A N 1
ATOM 808 C CA . LEU A 1 113 ? 0.924 -5.000 4.684 1.00 88.81 113 LEU A CA 1
ATOM 809 C C . LEU A 1 113 ? 2.264 -5.682 4.354 1.00 88.81 113 LEU A C 1
ATOM 811 O O . LEU A 1 113 ? 2.983 -5.167 3.495 1.00 88.81 113 LEU A O 1
ATOM 815 N N . LEU A 1 114 ? 2.609 -6.775 5.041 1.00 85.88 114 LEU A N 1
ATOM 816 C CA . LEU A 1 114 ? 3.821 -7.579 4.836 1.00 85.88 114 LEU A CA 1
ATOM 817 C C . LEU A 1 114 ? 3.452 -8.945 4.259 1.00 85.88 114 LEU A C 1
ATOM 819 O O . LEU A 1 114 ? 4.200 -9.399 3.367 1.00 85.88 114 LEU A O 1
#